Protein AF-A0A0H4VUV7-F1 (afdb_monomer)

Sequence (94 aa):
MLAWLSVPRASWVRHYLDDLLCLPLLLTVTLFFMRALFGPAVRFTNYQVAFAVVYVALAFEVFFPLFLPRYTPDLWDVVLYAIGGFIFYRFLNK

Organism: NCBI:txid1379910

Secondary structure (DSSP, 8-state):
---TT-----HHHHHHHHHHHHHHHHHHHHHHHHHHHH-TT----HHHHHHHHHHHHHIIIIIHHHH-TT----HHHHHHHHHHHHHIIIII--

Radius of gyration: 15.39 Å; Cα contacts (8 Å, |Δi|>4): 72; chains: 1; bounding box: 41×34×36 Å

pLDDT: mean 76.69, std 12.47, range [38.31, 90.38]

Solvent-accessible surface area (backbone atoms only — not comparable to full-atom values): 5419 Å² total; per-residue (Å²): 137,90,76,86,76,79,66,92,62,64,68,70,60,59,54,58,48,48,46,28,44,47,40,30,52,53,52,48,54,50,49,51,52,46,24,73,76,76,34,83,85,65,69,78,50,73,66,58,46,53,49,50,36,53,51,51,38,47,42,60,52,52,52,41,34,76,78,35,90,83,49,72,73,50,77,64,53,47,52,31,26,48,50,15,36,49,50,29,56,75,70,63,61,115

Structure (mmCIF, N/CA/C/O backbone):
data_AF-A0A0H4VUV7-F1
#
_entry.id   AF-A0A0H4VUV7-F1
#
loop_
_atom_site.group_PDB
_atom_site.id
_atom_site.type_symbol
_atom_site.label_atom_id
_atom_site.label_alt_id
_atom_site.label_comp_id
_atom_site.label_asym_id
_atom_site.label_entity_id
_atom_site.label_seq_id
_atom_site.pdbx_PDB_ins_code
_atom_site.Cartn_x
_atom_site.Cartn_y
_atom_site.Cartn_z
_atom_site.occupancy
_atom_site.B_iso_or_equiv
_atom_site.auth_seq_id
_atom_site.auth_comp_id
_atom_site.auth_asym_id
_atom_site.auth_atom_id
_atom_site.pdbx_PDB_model_num
ATOM 1 N N . MET A 1 1 ? 21.086 23.103 -6.151 1.00 38.31 1 MET A N 1
ATOM 2 C CA . MET A 1 1 ? 19.676 22.693 -5.993 1.00 38.31 1 MET A CA 1
ATOM 3 C C . MET A 1 1 ? 19.633 21.167 -5.828 1.00 38.31 1 MET A C 1
ATOM 5 O O . MET A 1 1 ? 19.591 20.448 -6.809 1.00 38.31 1 MET A O 1
ATOM 9 N N . LEU A 1 2 ? 19.835 20.714 -4.579 1.00 50.81 2 LEU A N 1
ATOM 10 C CA . LEU A 1 2 ? 19.663 19.360 -3.999 1.00 50.81 2 LEU A CA 1
ATOM 11 C C . LEU A 1 2 ? 20.161 18.102 -4.761 1.00 50.81 2 LEU A C 1
ATOM 13 O O . LEU A 1 2 ? 19.440 17.122 -4.888 1.00 50.81 2 LEU A O 1
ATOM 17 N N . ALA A 1 3 ? 21.446 18.068 -5.133 1.00 55.78 3 ALA A N 1
ATOM 18 C CA . ALA A 1 3 ? 22.172 16.850 -5.546 1.00 55.78 3 ALA A CA 1
ATOM 19 C C . ALA A 1 3 ? 22.874 16.109 -4.372 1.00 55.78 3 ALA A C 1
ATOM 21 O O . ALA A 1 3 ? 23.734 15.260 -4.580 1.00 55.78 3 ALA A O 1
ATOM 22 N N . TRP A 1 4 ? 22.540 16.438 -3.118 1.00 53.03 4 TRP A N 1
ATOM 23 C CA . TRP A 1 4 ? 23.386 16.188 -1.935 1.00 53.03 4 TRP A CA 1
ATOM 24 C C . TRP A 1 4 ? 23.209 14.823 -1.233 1.00 53.03 4 TRP A C 1
ATOM 26 O O . TRP A 1 4 ? 23.735 14.627 -0.142 1.00 53.03 4 TRP A O 1
ATOM 36 N N . LEU A 1 5 ? 22.515 13.852 -1.838 1.00 58.41 5 LEU A N 1
ATOM 37 C CA . LEU A 1 5 ? 22.427 12.470 -1.324 1.00 58.41 5 LEU A CA 1
ATOM 38 C C . LEU A 1 5 ? 22.837 11.426 -2.374 1.00 58.41 5 LEU A C 1
ATOM 40 O O . LEU A 1 5 ? 22.319 10.306 -2.414 1.00 58.41 5 LEU A O 1
ATOM 44 N N . SER A 1 6 ? 23.830 11.747 -3.203 1.00 52.25 6 SER A N 1
ATOM 45 C CA . SER A 1 6 ? 24.580 10.757 -3.984 1.00 52.25 6 SER A CA 1
ATOM 46 C C . SER A 1 6 ? 25.510 9.934 -3.078 1.00 52.25 6 SER A C 1
ATOM 48 O O . SER A 1 6 ? 26.704 9.817 -3.330 1.00 52.25 6 SER A O 1
ATOM 50 N N . VAL A 1 7 ? 24.974 9.373 -1.987 1.00 58.53 7 VAL A N 1
ATOM 51 C CA . VAL A 1 7 ? 25.664 8.322 -1.238 1.00 58.53 7 VAL A CA 1
ATOM 52 C C . VAL A 1 7 ? 25.735 7.117 -2.183 1.00 58.53 7 VAL A C 1
ATOM 54 O O . VAL A 1 7 ? 24.665 6.669 -2.629 1.00 58.53 7 VAL A O 1
ATOM 57 N N . PRO A 1 8 ? 26.932 6.597 -2.511 1.00 50.50 8 PRO A N 1
ATOM 58 C CA . PRO A 1 8 ? 27.081 5.388 -3.306 1.00 50.50 8 PRO A CA 1
ATOM 59 C C . PRO A 1 8 ? 26.610 4.215 -2.443 1.00 50.50 8 PRO A C 1
ATOM 61 O O . PRO A 1 8 ? 27.375 3.581 -1.726 1.00 50.50 8 PRO A O 1
ATOM 64 N N . ARG A 1 9 ? 25.297 3.991 -2.423 1.00 52.62 9 ARG A N 1
ATOM 65 C CA . ARG A 1 9 ? 24.670 2.822 -1.806 1.00 52.62 9 ARG A CA 1
ATOM 66 C C . ARG A 1 9 ? 24.439 1.825 -2.924 1.00 52.62 9 ARG A C 1
ATOM 68 O O . ARG A 1 9 ? 23.931 2.223 -3.971 1.00 52.62 9 ARG A O 1
ATOM 75 N N . ALA A 1 10 ? 24.839 0.575 -2.702 1.00 53.47 10 ALA A N 1
ATOM 76 C CA . ALA A 1 10 ? 24.679 -0.510 -3.662 1.00 53.47 10 ALA A CA 1
ATOM 77 C C . ALA A 1 10 ? 23.269 -0.476 -4.277 1.00 53.47 10 ALA A C 1
ATOM 79 O O . ALA A 1 10 ? 22.281 -0.400 -3.545 1.00 53.47 10 ALA A O 1
ATOM 80 N N . SER A 1 11 ? 23.187 -0.496 -5.610 1.00 55.38 11 SER A N 1
ATOM 81 C CA . SER A 1 11 ? 21.941 -0.409 -6.393 1.00 55.38 11 SER A CA 1
ATOM 82 C C 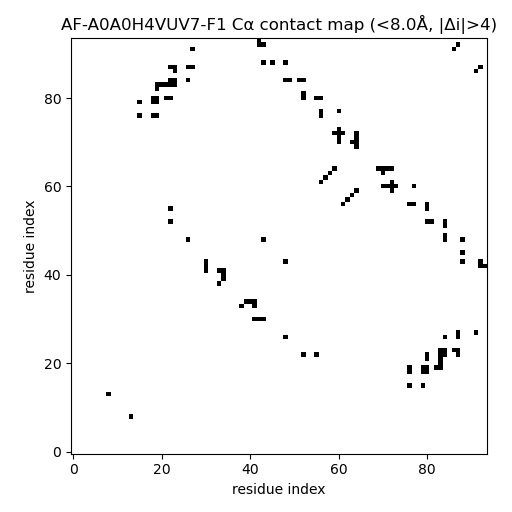. SER A 1 11 ? 20.864 -1.381 -5.900 1.00 55.38 11 SER A C 1
ATOM 84 O O . SER A 1 11 ? 19.698 -1.016 -5.802 1.00 55.38 11 SER A O 1
ATOM 86 N N . TRP A 1 12 ? 21.281 -2.571 -5.472 1.00 52.12 12 TRP A N 1
ATOM 87 C CA . TRP A 1 12 ? 20.449 -3.614 -4.872 1.00 52.12 12 TRP A CA 1
ATOM 88 C C . TRP A 1 12 ? 19.659 -3.153 -3.641 1.00 52.12 12 TRP A C 1
ATOM 90 O O . TRP A 1 12 ? 18.504 -3.514 -3.479 1.00 52.12 12 TRP A O 1
ATOM 100 N N . VAL A 1 13 ? 20.232 -2.311 -2.779 1.00 55.78 13 VAL A N 1
ATOM 101 C CA . VAL A 1 13 ? 19.528 -1.843 -1.572 1.00 55.78 13 VAL A CA 1
ATOM 102 C C . VAL A 1 13 ? 18.485 -0.780 -1.918 1.00 55.78 13 VAL A C 1
ATOM 104 O O . VAL A 1 13 ? 17.512 -0.639 -1.191 1.00 55.78 13 VAL A O 1
ATOM 107 N N . ARG A 1 14 ? 18.656 -0.028 -3.015 1.00 59.28 14 ARG A N 1
ATOM 108 C CA . ARG A 1 14 ? 17.667 0.982 -3.426 1.00 59.28 14 ARG A CA 1
ATOM 109 C C . ARG A 1 14 ? 16.437 0.369 -4.083 1.00 59.28 14 ARG A C 1
ATOM 111 O O . ARG A 1 14 ? 15.365 0.879 -3.832 1.00 59.28 14 ARG A O 1
ATOM 118 N N . HIS A 1 15 ? 16.584 -0.670 -4.901 1.00 62.44 15 HIS A N 1
ATOM 119 C CA . HIS A 1 15 ? 15.438 -1.247 -5.613 1.00 62.44 15 HIS A CA 1
ATOM 120 C C . HIS A 1 15 ? 14.566 -2.078 -4.661 1.00 62.44 15 HIS A C 1
ATOM 122 O O . HIS A 1 15 ? 13.455 -1.687 -4.335 1.00 62.44 15 HIS A O 1
ATOM 128 N N . TYR A 1 16 ? 15.147 -3.098 -4.031 1.00 65.12 16 TYR A N 1
ATOM 129 C CA . TYR A 1 16 ? 14.393 -4.043 -3.203 1.00 65.12 16 TYR A CA 1
ATOM 130 C C . TYR A 1 16 ? 13.805 -3.432 -1.918 1.00 65.12 16 TYR A C 1
ATOM 132 O O . TYR A 1 16 ? 12.769 -3.878 -1.429 1.00 65.12 16 TYR A O 1
ATOM 140 N N . LEU A 1 17 ? 14.471 -2.431 -1.327 1.00 67.56 17 LEU A N 1
ATOM 141 C CA . LEU A 1 17 ? 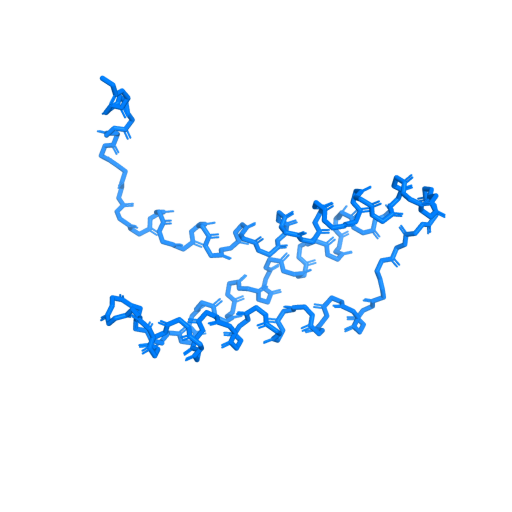13.976 -1.789 -0.107 1.00 67.56 17 LEU A CA 1
ATOM 142 C C . LEU A 1 17 ? 12.820 -0.828 -0.399 1.00 67.56 17 LEU A C 1
ATOM 144 O O . LEU A 1 17 ? 11.925 -0.706 0.434 1.00 67.56 17 LEU A O 1
ATOM 148 N N . ASP A 1 18 ? 12.842 -0.153 -1.550 1.00 71.50 18 ASP A N 1
ATOM 149 C CA . ASP A 1 18 ? 11.765 0.750 -1.962 1.00 71.50 18 ASP A CA 1
ATOM 150 C C . ASP A 1 18 ? 10.496 -0.059 -2.251 1.00 71.50 18 ASP A C 1
ATOM 152 O O . ASP A 1 18 ? 9.443 0.238 -1.687 1.00 71.50 18 ASP A O 1
ATOM 156 N N . ASP A 1 19 ? 10.626 -1.178 -2.971 1.00 73.00 19 ASP A N 1
ATOM 157 C CA . ASP A 1 19 ? 9.510 -2.085 -3.250 1.00 73.00 19 ASP A CA 1
ATOM 158 C C . ASP A 1 19 ? 8.938 -2.727 -1.976 1.00 73.00 19 ASP A C 1
ATOM 160 O O . ASP A 1 19 ? 7.720 -2.772 -1.779 1.00 73.00 19 ASP A O 1
ATOM 164 N N . LEU A 1 20 ? 9.800 -3.127 -1.035 1.00 76.62 20 LEU A N 1
ATOM 165 C CA . LEU A 1 20 ? 9.369 -3.656 0.262 1.00 76.62 20 LEU A CA 1
ATOM 166 C C . LEU A 1 20 ? 8.647 -2.607 1.124 1.00 76.62 20 LEU A C 1
ATOM 168 O O . LEU A 1 20 ? 7.685 -2.934 1.825 1.00 76.62 20 LEU A O 1
ATOM 172 N N . LEU A 1 21 ? 9.127 -1.358 1.123 1.00 77.38 21 LEU A N 1
ATOM 173 C CA . LEU A 1 21 ? 8.585 -0.277 1.952 1.00 77.38 21 LEU A CA 1
ATOM 174 C C . LEU A 1 21 ? 7.367 0.411 1.328 1.00 77.38 21 LEU A C 1
ATOM 176 O O . LEU A 1 21 ? 6.580 1.002 2.071 1.00 77.38 21 LEU A O 1
ATOM 180 N N . CYS A 1 22 ? 7.182 0.311 0.012 1.00 82.12 22 CYS A N 1
ATOM 181 C CA . CYS A 1 22 ? 6.108 0.965 -0.732 1.00 82.12 22 CYS A CA 1
ATOM 182 C C . CYS A 1 22 ? 4.725 0.645 -0.145 1.00 82.12 22 CYS A C 1
ATOM 184 O O . CYS A 1 22 ? 3.993 1.542 0.283 1.00 82.12 22 CYS A O 1
ATOM 186 N N . LEU A 1 23 ? 4.385 -0.640 -0.033 1.00 83.81 23 LEU A N 1
ATOM 187 C CA . LEU A 1 23 ? 3.085 -1.073 0.482 1.00 83.81 23 LEU A CA 1
ATOM 188 C C . LEU A 1 23 ? 2.821 -0.738 1.953 1.00 83.81 23 LEU A C 1
ATOM 190 O O . LEU A 1 23 ? 1.743 -0.208 2.239 1.00 83.81 23 LEU A O 1
ATOM 194 N N . PRO A 1 24 ? 3.734 -1.007 2.906 1.00 82.44 24 PRO A N 1
ATOM 195 C CA . PRO A 1 24 ? 3.483 -0.665 4.295 1.00 82.44 24 PRO A CA 1
ATOM 196 C C . PRO A 1 24 ? 3.370 0.846 4.489 1.00 82.44 24 PRO A C 1
ATOM 198 O O . PRO A 1 24 ? 2.504 1.271 5.251 1.00 82.44 24 PRO A O 1
ATOM 201 N N . LEU A 1 25 ? 4.142 1.672 3.774 1.00 86.12 25 LEU A N 1
ATOM 202 C CA . LEU A 1 25 ? 3.968 3.129 3.806 1.00 86.12 25 LEU A CA 1
ATOM 203 C C . LEU A 1 25 ? 2.607 3.551 3.247 1.00 86.12 25 LEU A C 1
ATOM 205 O O . LEU A 1 25 ? 1.869 4.268 3.924 1.00 86.12 25 LEU A O 1
ATOM 209 N N . LEU A 1 26 ? 2.249 3.080 2.052 1.00 87.81 26 LEU A N 1
ATOM 210 C CA . LEU A 1 26 ? 1.008 3.455 1.374 1.00 87.81 26 LEU A CA 1
ATOM 211 C C . LEU A 1 26 ? -0.229 3.074 2.197 1.00 87.81 26 LEU A C 1
ATOM 213 O O . LEU A 1 26 ? -1.126 3.897 2.406 1.00 87.81 26 LEU A O 1
ATOM 217 N N . LEU A 1 27 ? -0.260 1.853 2.735 1.00 87.25 27 LEU A N 1
ATOM 218 C CA . LEU A 1 27 ? -1.343 1.383 3.598 1.00 87.25 27 LEU A CA 1
ATOM 219 C C . LEU A 1 27 ? -1.405 2.148 4.922 1.00 87.25 27 LEU A C 1
ATOM 221 O O . LEU A 1 27 ? -2.499 2.459 5.390 1.00 87.25 27 LEU A O 1
ATOM 225 N N . THR A 1 28 ? -0.262 2.515 5.505 1.00 87.06 28 THR A N 1
ATOM 226 C CA . THR A 1 28 ? -0.218 3.312 6.744 1.00 87.06 28 THR A CA 1
ATOM 227 C C . THR A 1 28 ? -0.754 4.713 6.537 1.00 87.06 28 THR A C 1
ATOM 229 O O . THR A 1 28 ? -1.560 5.180 7.339 1.00 87.06 28 THR A O 1
ATOM 232 N N . VAL A 1 29 ? -0.355 5.373 5.450 1.00 88.81 29 VAL A N 1
ATOM 233 C CA . VAL A 1 29 ? -0.863 6.702 5.100 1.00 88.81 29 VAL A CA 1
ATOM 234 C C . VAL A 1 29 ? -2.368 6.634 4.845 1.00 88.81 29 VAL A C 1
ATOM 236 O O . VAL A 1 29 ? -3.121 7.448 5.373 1.00 88.81 29 VAL A O 1
ATOM 239 N N . THR A 1 30 ? -2.833 5.613 4.123 1.00 88.44 30 THR A N 1
ATOM 240 C CA . THR A 1 30 ? -4.267 5.432 3.856 1.00 88.44 30 THR A CA 1
ATOM 24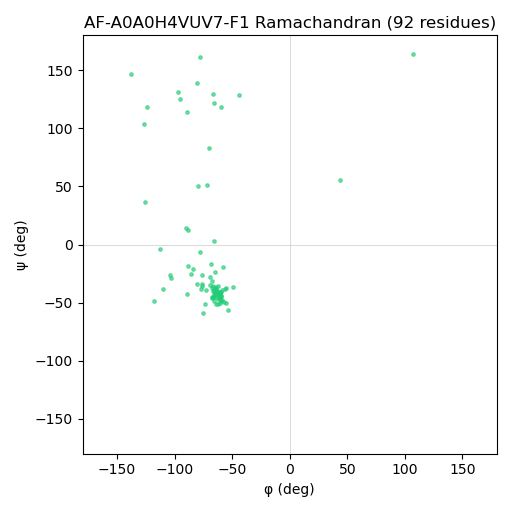1 C C . THR A 1 30 ? -5.045 5.159 5.147 1.00 88.44 30 THR A C 1
ATOM 243 O O . THR A 1 30 ? -6.106 5.744 5.358 1.00 88.44 30 THR A O 1
ATOM 246 N N . LEU A 1 31 ? -4.510 4.332 6.054 1.00 88.19 31 LEU A N 1
ATOM 247 C CA . LEU A 1 31 ? -5.109 4.077 7.367 1.00 88.19 31 LEU A CA 1
ATOM 248 C C . LEU A 1 31 ? -5.161 5.352 8.215 1.00 88.19 31 LEU A C 1
ATOM 250 O O . LEU A 1 31 ? -6.163 5.606 8.879 1.00 88.19 31 LEU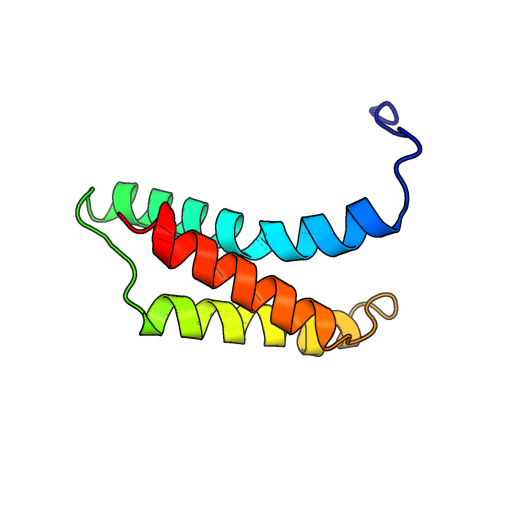 A O 1
ATOM 254 N N . PHE A 1 32 ? -4.100 6.159 8.184 1.00 88.69 32 PHE A N 1
ATOM 255 C CA . PHE A 1 32 ? -4.033 7.433 8.893 1.00 88.69 32 PHE A CA 1
ATOM 256 C C . PHE A 1 32 ? -5.135 8.389 8.424 1.00 88.69 32 PHE A C 1
ATOM 258 O O . PHE A 1 32 ? -5.884 8.906 9.252 1.00 88.69 32 PHE A O 1
ATOM 265 N N . PHE A 1 33 ? -5.307 8.554 7.109 1.00 89.75 33 PHE A N 1
ATOM 266 C CA . PHE A 1 33 ? -6.393 9.367 6.555 1.00 89.75 33 PHE A CA 1
ATOM 267 C C . PHE A 1 33 ? -7.776 8.799 6.884 1.00 89.75 33 PHE A C 1
ATOM 269 O O . PHE A 1 33 ? -8.665 9.542 7.293 1.00 89.75 33 PHE A O 1
ATOM 276 N N . MET A 1 34 ? -7.956 7.481 6.776 1.00 88.00 34 MET A N 1
ATOM 277 C CA . MET A 1 34 ? -9.210 6.822 7.148 1.00 88.00 34 MET A CA 1
ATOM 278 C C . MET A 1 34 ? -9.560 7.053 8.622 1.00 88.00 34 MET A C 1
ATOM 280 O O . MET A 1 34 ? -10.710 7.343 8.941 1.00 88.00 34 MET A O 1
ATOM 284 N N . ARG A 1 35 ? -8.574 6.998 9.524 1.00 88.25 35 ARG A N 1
ATOM 285 C CA . ARG A 1 35 ? -8.775 7.291 10.950 1.00 88.25 35 ARG A CA 1
ATOM 286 C C . ARG A 1 35 ? -9.067 8.761 11.217 1.00 88.25 35 ARG A C 1
ATOM 288 O O . ARG A 1 35 ? -9.861 9.059 12.105 1.00 88.25 35 ARG A O 1
ATOM 295 N N . ALA A 1 36 ? -8.456 9.661 10.451 1.00 89.50 36 ALA A N 1
ATOM 296 C CA . ALA A 1 36 ? -8.716 11.092 10.548 1.00 89.50 36 ALA A CA 1
ATOM 297 C C . ALA A 1 36 ? -10.147 11.455 10.109 1.00 89.50 36 ALA A C 1
ATOM 299 O O . ALA A 1 36 ? -10.751 12.342 10.703 1.00 89.50 36 ALA A O 1
ATOM 300 N N . LEU A 1 37 ? -10.695 10.764 9.104 1.00 89.94 37 LEU A N 1
ATOM 301 C CA . LEU A 1 37 ? -12.026 11.046 8.554 1.00 89.94 37 LEU A CA 1
ATOM 302 C C . LEU A 1 37 ? -13.161 10.293 9.264 1.00 89.94 37 LEU A C 1
ATOM 304 O O . LEU A 1 37 ? -14.211 10.871 9.524 1.00 89.94 37 LEU A O 1
ATOM 308 N N . PHE A 1 38 ? -12.962 9.008 9.569 1.00 87.75 38 PHE A N 1
ATOM 309 C CA . PHE A 1 38 ? -14.013 8.105 10.063 1.00 87.75 38 PHE A CA 1
ATOM 310 C C . PHE A 1 38 ? -13.804 7.657 11.521 1.00 87.75 38 PHE A C 1
ATOM 312 O O . PHE A 1 38 ? -14.658 6.974 12.086 1.00 87.75 38 PHE A O 1
ATOM 319 N N . GLY A 1 39 ? -12.690 8.047 12.149 1.00 87.50 39 GLY A N 1
ATOM 320 C CA . GLY A 1 39 ? -12.401 7.808 13.562 1.00 87.50 39 GLY A CA 1
ATOM 321 C C . GLY A 1 39 ? -11.330 6.739 13.837 1.00 87.50 39 GLY A C 1
ATOM 322 O O . GLY A 1 39 ? -10.999 5.913 12.985 1.00 87.50 39 GLY A O 1
ATOM 323 N N . PRO A 1 40 ? -10.778 6.703 15.065 1.00 81.38 40 PRO A N 1
ATOM 324 C CA . PRO A 1 40 ? -9.600 5.897 15.406 1.00 81.38 40 PRO A CA 1
ATOM 325 C C . PRO A 1 40 ? -9.839 4.379 15.383 1.00 81.38 40 PRO A C 1
ATOM 327 O O . PRO A 1 40 ? -8.880 3.613 15.334 1.00 81.38 40 PRO A O 1
ATOM 330 N N . ALA A 1 41 ? -11.100 3.935 15.400 1.00 82.69 41 ALA A N 1
ATOM 331 C CA . ALA A 1 41 ? -11.470 2.520 15.384 1.00 82.69 41 ALA A CA 1
ATOM 332 C C . ALA A 1 41 ? -11.376 1.871 13.990 1.00 82.69 41 ALA A C 1
ATOM 334 O O . ALA A 1 41 ? -11.536 0.655 13.871 1.00 82.69 41 ALA A O 1
ATOM 335 N N . VAL A 1 42 ? -11.116 2.654 12.936 1.00 84.00 42 VAL A N 1
ATOM 336 C CA . VAL A 1 42 ? -10.986 2.117 11.581 1.00 84.00 42 VAL A CA 1
ATOM 337 C C . VAL A 1 42 ? -9.743 1.239 11.480 1.00 84.00 42 VAL A C 1
ATOM 339 O O . VAL A 1 42 ? -8.630 1.628 11.856 1.00 84.00 42 VAL A O 1
ATOM 342 N N . ARG A 1 43 ? -9.962 0.034 10.956 1.00 84.44 43 ARG A N 1
ATOM 343 C CA . ARG A 1 43 ? -8.955 -0.989 10.687 1.00 84.44 43 ARG A CA 1
ATOM 344 C C . ARG A 1 43 ? -9.242 -1.614 9.335 1.00 84.44 43 ARG A C 1
ATOM 346 O O . ARG A 1 43 ? -10.405 -1.769 8.961 1.00 84.44 43 ARG A O 1
ATOM 353 N N . PHE A 1 44 ? -8.189 -1.999 8.630 1.00 85.00 44 PHE A N 1
ATOM 354 C CA . PHE A 1 44 ? -8.357 -2.721 7.381 1.00 85.00 44 PHE A CA 1
ATOM 355 C C . PHE A 1 44 ? -8.636 -4.196 7.652 1.00 85.00 44 PHE A C 1
ATOM 357 O O 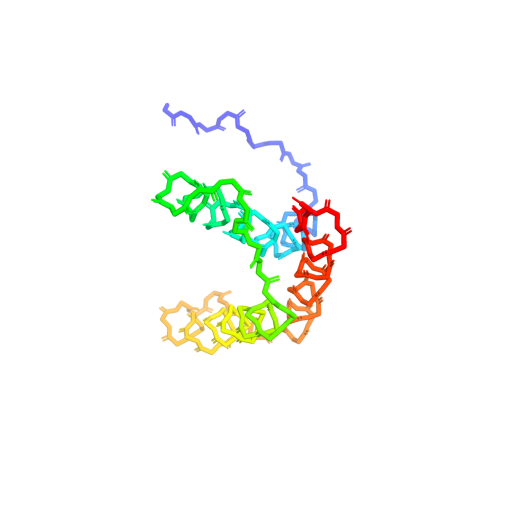. PHE A 1 44 ? -8.034 -4.819 8.528 1.00 85.00 44 PHE A O 1
ATOM 364 N N . THR A 1 45 ? -9.557 -4.774 6.893 1.00 86.94 45 THR A N 1
ATOM 365 C CA . THR A 1 45 ? -9.774 -6.223 6.907 1.00 86.94 45 THR A CA 1
ATOM 366 C C . THR A 1 45 ? -8.701 -6.930 6.083 1.00 86.94 45 THR A C 1
ATOM 368 O O . THR A 1 45 ? -8.055 -6.331 5.221 1.00 86.94 45 THR A O 1
ATOM 371 N N . ASN A 1 46 ? -8.529 -8.232 6.308 1.00 85.75 46 ASN A N 1
ATOM 372 C CA . ASN A 1 46 ? -7.562 -9.055 5.574 1.00 85.75 46 ASN A CA 1
ATOM 373 C C . ASN A 1 46 ? -7.799 -8.967 4.061 1.00 85.75 46 ASN A C 1
ATOM 375 O O . ASN A 1 46 ? -6.849 -8.896 3.290 1.00 85.75 46 ASN A O 1
ATOM 379 N N . TYR A 1 47 ? -9.070 -8.907 3.653 1.00 86.88 47 TYR A N 1
ATOM 380 C CA . TYR A 1 47 ? -9.472 -8.754 2.259 1.00 86.88 47 TYR A CA 1
ATOM 381 C C . TYR A 1 47 ? -9.027 -7.419 1.663 1.00 86.88 47 TYR A C 1
ATOM 383 O O . TYR A 1 47 ? -8.544 -7.396 0.539 1.00 86.88 47 TYR A O 1
ATOM 391 N N . GLN A 1 48 ? -9.140 -6.317 2.409 1.00 87.81 48 GLN A N 1
ATOM 392 C CA . GLN A 1 48 ? -8.705 -4.998 1.938 1.00 87.81 48 GLN A CA 1
ATOM 393 C C . GLN A 1 48 ? -7.186 -4.933 1.769 1.00 87.81 48 GLN A C 1
ATOM 395 O O . GLN A 1 48 ? -6.708 -4.383 0.781 1.00 87.81 48 GLN A O 1
ATOM 400 N N . VAL A 1 49 ? -6.427 -5.539 2.688 1.00 87.56 49 VAL A N 1
ATOM 401 C CA . VAL A 1 49 ? -4.965 -5.618 2.562 1.00 87.56 49 VAL A CA 1
ATOM 402 C C . VAL A 1 49 ? -4.565 -6.511 1.388 1.00 87.56 49 VAL A C 1
ATOM 404 O O . VAL A 1 49 ? -3.741 -6.102 0.577 1.00 87.56 49 VAL A O 1
ATOM 407 N N . ALA A 1 50 ? -5.174 -7.692 1.244 1.00 87.12 50 ALA A N 1
ATOM 408 C CA . A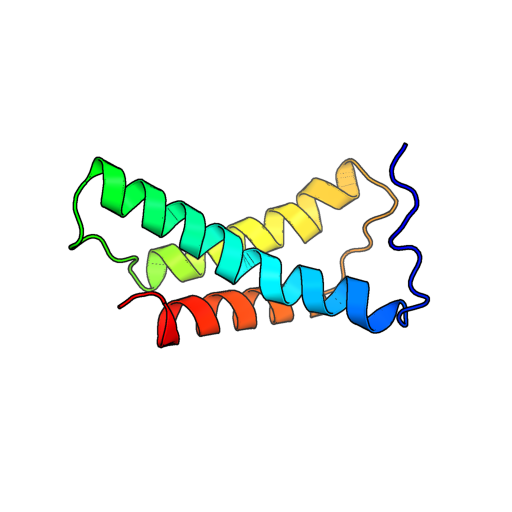LA A 1 50 ? -4.907 -8.584 0.116 1.00 87.12 50 ALA A CA 1
ATOM 409 C C . ALA A 1 50 ? -5.254 -7.922 -1.228 1.00 87.12 50 ALA A C 1
ATOM 411 O O . ALA A 1 50 ? -4.471 -7.995 -2.173 1.00 87.12 50 ALA A O 1
ATOM 412 N N . PHE A 1 51 ? -6.385 -7.215 -1.295 1.00 90.38 51 PHE A N 1
ATOM 413 C CA . PHE A 1 51 ? -6.776 -6.446 -2.472 1.00 90.38 51 PHE A CA 1
ATOM 414 C C . PHE A 1 51 ? -5.756 -5.353 -2.795 1.00 90.38 51 PHE A C 1
ATOM 416 O O . PHE A 1 51 ? -5.361 -5.220 -3.947 1.00 90.38 51 PHE A O 1
ATOM 423 N N . ALA A 1 52 ? -5.282 -4.608 -1.793 1.00 88.38 52 ALA A N 1
ATOM 424 C CA . ALA A 1 52 ? -4.268 -3.580 -1.996 1.00 88.38 52 ALA A CA 1
ATOM 425 C C . ALA A 1 52 ? -2.935 -4.158 -2.497 1.00 88.38 52 ALA A C 1
ATOM 427 O O . ALA A 1 52 ? -2.330 -3.575 -3.390 1.00 88.38 52 ALA A O 1
ATOM 428 N N . VAL A 1 53 ? -2.503 -5.316 -1.981 1.00 88.12 53 VAL A N 1
ATOM 429 C CA . VAL A 1 53 ? -1.300 -6.016 -2.468 1.00 88.12 53 VAL A CA 1
ATOM 430 C C . VAL A 1 53 ? -1.451 -6.381 -3.944 1.00 88.12 53 VAL A C 1
ATOM 432 O O . VAL A 1 53 ? -0.578 -6.053 -4.740 1.00 88.12 53 VAL A O 1
ATOM 435 N N . VAL A 1 54 ? -2.568 -7.011 -4.325 1.00 88.19 54 VAL A N 1
ATOM 436 C CA . VAL A 1 54 ? -2.832 -7.394 -5.723 1.00 88.19 54 VAL A CA 1
ATOM 437 C C . VAL A 1 54 ? -2.936 -6.162 -6.622 1.00 88.19 54 VAL A C 1
ATOM 439 O O . VAL A 1 54 ? -2.392 -6.155 -7.721 1.00 88.19 54 VAL A O 1
ATOM 442 N N . TYR A 1 55 ? -3.602 -5.108 -6.151 1.00 88.56 55 TYR A N 1
ATOM 443 C CA . TYR A 1 55 ? -3.755 -3.859 -6.888 1.00 88.56 55 TYR A CA 1
ATOM 444 C C . TYR A 1 55 ? -2.404 -3.188 -7.160 1.00 88.56 55 TYR A C 1
ATOM 446 O O . TYR A 1 55 ? -2.133 -2.804 -8.294 1.00 88.56 55 TYR A O 1
ATOM 454 N N . VAL A 1 56 ? -1.544 -3.081 -6.142 1.00 85.38 56 VAL A N 1
ATOM 455 C CA . VAL A 1 56 ? -0.199 -2.508 -6.286 1.00 85.38 56 VAL A CA 1
ATOM 456 C C . VAL A 1 56 ? 0.664 -3.388 -7.184 1.00 85.38 56 VAL A C 1
ATOM 458 O O . VAL A 1 56 ? 1.271 -2.863 -8.110 1.00 85.38 56 VAL A O 1
ATOM 461 N N . ALA A 1 57 ? 0.649 -4.709 -6.993 1.00 85.31 57 ALA A N 1
ATOM 462 C CA . ALA A 1 57 ? 1.375 -5.630 -7.859 1.00 85.31 57 ALA A CA 1
ATOM 463 C C . ALA A 1 57 ? 0.973 -5.450 -9.330 1.00 85.31 57 ALA A C 1
ATOM 465 O O . ALA A 1 57 ? 1.835 -5.226 -10.165 1.00 85.31 57 ALA A O 1
ATOM 466 N N . LEU A 1 58 ? -0.325 -5.436 -9.653 1.00 84.69 58 LEU A N 1
ATOM 467 C CA . LEU A 1 58 ? -0.792 -5.208 -11.026 1.00 84.69 58 LEU A CA 1
ATOM 468 C C . LEU A 1 58 ? -0.430 -3.815 -11.555 1.00 84.69 58 LEU A C 1
ATOM 470 O O . LEU A 1 58 ? -0.091 -3.670 -12.729 1.00 84.69 58 LEU A O 1
ATOM 474 N N . ALA A 1 59 ? -0.493 -2.780 -10.718 1.00 83.69 59 ALA A N 1
ATOM 475 C CA . ALA A 1 59 ? -0.107 -1.439 -11.130 1.00 83.69 59 ALA A CA 1
ATOM 476 C C . ALA A 1 59 ? 1.382 -1.386 -11.515 1.00 83.69 59 ALA A C 1
ATOM 478 O O . ALA A 1 59 ? 1.709 -0.933 -12.609 1.00 83.69 59 ALA A O 1
ATOM 479 N N . PHE A 1 60 ? 2.280 -1.882 -10.666 1.00 77.94 60 PHE A N 1
ATOM 480 C CA . PHE A 1 60 ? 3.722 -1.811 -10.914 1.00 77.94 60 PHE A CA 1
ATOM 481 C C . PHE A 1 60 ? 4.212 -2.827 -11.959 1.00 77.94 60 PHE A C 1
ATOM 483 O O . PHE A 1 60 ? 5.044 -2.470 -12.786 1.00 77.94 60 PHE A O 1
ATOM 490 N N . GLU A 1 61 ? 3.642 -4.033 -12.005 1.00 80.44 61 GLU A N 1
ATOM 491 C CA . GLU A 1 61 ? 4.055 -5.095 -12.939 1.00 80.44 61 GLU A CA 1
ATOM 492 C C . GLU A 1 61 ? 3.390 -5.024 -14.312 1.00 80.44 61 GLU A C 1
ATOM 494 O O . GLU A 1 61 ? 3.919 -5.558 -15.281 1.00 80.44 61 GLU A O 1
ATOM 499 N N . VAL A 1 62 ? 2.199 -4.431 -14.421 1.00 77.38 62 VAL A N 1
ATOM 500 C CA . VAL A 1 62 ? 1.439 -4.431 -15.682 1.00 77.38 62 VAL A CA 1
ATOM 501 C C . VAL A 1 62 ? 1.240 -3.018 -16.187 1.00 77.38 62 VAL A C 1
ATOM 503 O O . VAL A 1 62 ? 1.507 -2.740 -17.351 1.00 77.38 62 VAL A O 1
ATOM 506 N N . PHE A 1 63 ? 0.792 -2.101 -15.331 1.00 80.19 63 PHE A N 1
ATOM 507 C CA . PHE A 1 63 ? 0.491 -0.744 -15.776 1.00 80.19 63 PHE A CA 1
ATOM 508 C C . PHE A 1 63 ? 1.771 0.052 -16.054 1.00 80.19 63 PHE A C 1
ATOM 510 O O . PHE A 1 63 ? 1.928 0.593 -17.143 1.00 80.19 63 PHE A O 1
ATOM 517 N N . PHE A 1 64 ? 2.724 0.084 -15.123 1.00 74.75 64 PHE A N 1
ATOM 518 C CA . PHE A 1 64 ? 3.976 0.828 -15.285 1.00 74.75 64 PHE A CA 1
ATOM 519 C C . PHE A 1 64 ? 4.849 0.402 -16.481 1.00 74.75 64 PHE A C 1
ATOM 521 O O . PHE A 1 64 ? 5.278 1.308 -17.202 1.00 74.75 64 PHE A O 1
ATOM 528 N N . PRO A 1 65 ? 5.088 -0.892 -16.781 1.00 75.06 65 PRO A N 1
ATOM 529 C CA . PRO A 1 65 ? 5.903 -1.276 -17.938 1.00 75.06 65 PRO A CA 1
ATOM 530 C C . PRO A 1 65 ? 5.289 -0.881 -19.283 1.00 75.06 65 PRO A C 1
ATOM 532 O O . PRO A 1 65 ? 6.020 -0.687 -20.252 1.00 75.06 65 PRO A O 1
ATOM 535 N N . LEU A 1 66 ? 3.965 -0.696 -19.354 1.00 75.44 66 LEU A N 1
ATOM 536 C CA . LEU A 1 66 ? 3.305 -0.196 -20.564 1.00 75.44 66 LEU A CA 1
ATOM 537 C C . LEU A 1 66 ? 3.632 1.278 -20.850 1.00 75.44 66 LEU A C 1
ATOM 539 O O . LEU A 1 66 ? 3.625 1.686 -22.010 1.00 75.44 66 LEU A O 1
ATOM 543 N N . PHE A 1 67 ? 3.929 2.078 -19.820 1.00 73.69 67 PHE A N 1
ATOM 544 C CA . PHE A 1 67 ? 4.236 3.50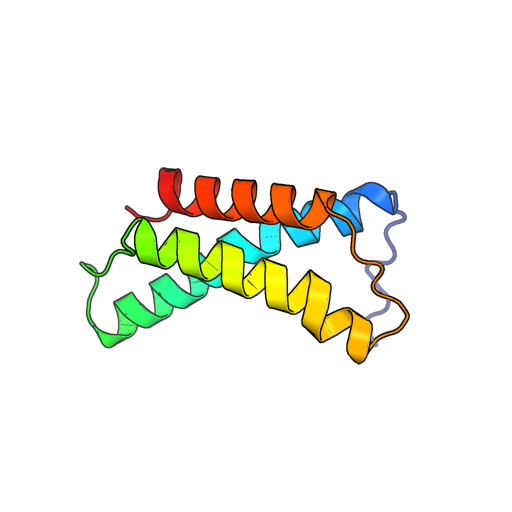9 -19.963 1.00 73.69 67 PHE A CA 1
ATOM 545 C C . PHE A 1 67 ? 5.729 3.823 -19.860 1.00 73.69 67 PHE A C 1
ATOM 547 O O . PHE A 1 67 ? 6.201 4.802 -20.438 1.00 73.69 67 PHE A O 1
ATOM 554 N N . LEU A 1 68 ? 6.479 3.018 -19.110 1.00 69.81 68 LEU A N 1
ATOM 555 C CA . LEU A 1 68 ? 7.881 3.246 -18.796 1.00 69.81 68 LEU A CA 1
ATOM 556 C C . LEU A 1 68 ? 8.691 2.001 -19.177 1.00 69.81 68 LEU A C 1
ATOM 558 O O . LEU A 1 68 ? 8.745 1.056 -18.392 1.00 69.81 68 LEU A O 1
ATOM 562 N N . PRO A 1 69 ? 9.430 2.017 -20.304 1.00 61.62 69 PRO A N 1
ATOM 563 C CA . PRO A 1 69 ? 10.254 0.884 -20.752 1.00 61.62 69 PRO A CA 1
ATOM 564 C C . PRO A 1 69 ? 11.441 0.565 -19.821 1.00 61.62 69 PRO A C 1
ATOM 566 O O . PRO A 1 69 ? 12.265 -0.293 -20.122 1.00 61.62 69 PRO A O 1
ATOM 569 N N . ARG A 1 70 ? 11.559 1.285 -18.699 1.00 62.75 70 ARG A N 1
ATOM 570 C CA . ARG A 1 70 ? 12.552 1.071 -17.644 1.00 62.75 70 ARG A CA 1
ATOM 571 C C . ARG A 1 70 ? 12.088 0.069 -16.580 1.00 62.75 70 ARG A C 1
ATOM 573 O O . ARG A 1 70 ? 12.938 -0.428 -15.850 1.00 62.75 70 ARG A O 1
ATOM 580 N N . TYR A 1 71 ? 10.785 -0.198 -16.482 1.00 58.31 71 TYR A N 1
ATOM 581 C CA . TYR A 1 71 ? 10.250 -1.214 -15.580 1.00 58.31 71 TYR A CA 1
ATOM 582 C C . TYR A 1 71 ? 10.217 -2.552 -16.312 1.00 58.31 71 TYR A C 1
ATOM 584 O O . TYR A 1 71 ? 9.519 -2.709 -17.311 1.00 58.31 71 TYR A O 1
ATOM 592 N N . THR A 1 72 ? 11.021 -3.499 -15.844 1.00 65.31 72 THR A N 1
ATOM 593 C CA . THR A 1 72 ? 10.945 -4.898 -16.261 1.00 65.31 72 THR A CA 1
ATOM 594 C C . THR A 1 72 ? 10.086 -5.635 -15.247 1.00 65.31 72 THR A C 1
ATOM 596 O O . THR A 1 72 ? 10.427 -5.549 -14.071 1.00 65.31 72 THR A O 1
ATOM 599 N N . PRO A 1 73 ? 9.020 -6.333 -15.671 1.00 62.72 73 PRO A N 1
ATOM 600 C CA . PRO A 1 73 ? 8.224 -7.138 -14.755 1.00 62.72 73 PRO A CA 1
ATOM 601 C C . PRO A 1 73 ? 9.115 -8.201 -14.103 1.00 62.72 73 PRO A C 1
ATOM 603 O O . PRO A 1 73 ? 9.708 -9.027 -14.808 1.00 62.72 73 PRO A O 1
ATOM 606 N N . ASP A 1 74 ? 9.249 -8.142 -12.780 1.00 69.25 74 ASP A N 1
ATOM 607 C CA . ASP A 1 74 ? 9.983 -9.109 -11.973 1.00 69.25 74 ASP A CA 1
ATOM 608 C C . ASP A 1 74 ? 9.043 -9.661 -10.900 1.00 69.25 74 ASP A C 1
ATOM 610 O O . ASP A 1 74 ? 8.559 -8.968 -10.006 1.00 69.25 74 ASP A O 1
ATOM 614 N N . LEU A 1 75 ? 8.814 -10.973 -10.945 1.00 72.00 75 LEU A N 1
ATOM 615 C CA . LEU A 1 75 ? 7.991 -11.658 -9.951 1.00 72.00 75 LEU A CA 1
ATOM 616 C C . LEU A 1 75 ? 8.529 -11.472 -8.523 1.00 72.00 75 LEU A C 1
ATOM 618 O O . LEU A 1 75 ? 7.766 -11.656 -7.569 1.00 72.00 75 LEU A O 1
ATOM 622 N N . TRP A 1 76 ? 9.806 -11.102 -8.354 1.00 73.19 76 TRP A N 1
ATOM 623 C CA . TRP A 1 76 ? 10.341 -10.763 -7.040 1.00 73.19 76 TRP A CA 1
ATOM 624 C C . TRP A 1 76 ? 9.665 -9.550 -6.398 1.00 73.19 76 TRP A C 1
ATOM 626 O O . TRP A 1 76 ? 9.424 -9.578 -5.186 1.00 73.19 76 TRP A O 1
ATOM 636 N N . ASP A 1 77 ? 9.271 -8.549 -7.182 1.00 74.00 77 ASP A N 1
ATOM 637 C CA . ASP A 1 77 ? 8.647 -7.327 -6.669 1.00 74.00 77 ASP A CA 1
ATOM 638 C C . ASP A 1 77 ? 7.266 -7.637 -6.082 1.00 74.00 77 ASP A C 1
ATOM 640 O O . ASP A 1 77 ? 6.918 -7.184 -4.990 1.00 74.00 77 ASP A O 1
ATOM 644 N N . VAL A 1 78 ? 6.527 -8.558 -6.708 1.00 78.44 78 VAL A N 1
ATOM 645 C CA . VAL A 1 78 ? 5.248 -9.070 -6.190 1.00 78.44 78 VAL A CA 1
ATOM 646 C C . VAL A 1 78 ? 5.407 -9.719 -4.811 1.00 78.44 78 VAL A C 1
ATOM 648 O O . VAL A 1 78 ? 4.550 -9.548 -3.936 1.00 78.44 78 VAL A O 1
ATOM 651 N N . VAL A 1 79 ? 6.498 -10.454 -4.578 1.00 81.00 79 VAL A N 1
ATOM 652 C CA . VAL A 1 79 ? 6.736 -11.075 -3.268 1.00 81.00 79 VAL A CA 1
ATOM 653 C C . VAL A 1 79 ? 7.135 -10.028 -2.229 1.00 81.00 79 VAL A C 1
ATOM 655 O O . VAL A 1 79 ? 6.650 -10.092 -1.098 1.00 81.00 79 VAL A O 1
ATOM 658 N N . LEU A 1 80 ? 7.951 -9.035 -2.593 1.00 82.81 80 LEU A N 1
ATOM 659 C CA . LEU A 1 80 ? 8.283 -7.913 -1.705 1.00 82.81 80 LEU A CA 1
ATOM 660 C C . LEU A 1 80 ? 7.025 -7.136 -1.307 1.00 82.81 80 LEU A C 1
ATOM 662 O O . LEU A 1 80 ? 6.832 -6.834 -0.127 1.00 82.81 80 LEU A O 1
ATOM 666 N N . TYR A 1 81 ? 6.118 -6.916 -2.257 1.00 83.31 81 TYR A N 1
ATOM 667 C CA . TYR A 1 81 ? 4.812 -6.320 -2.017 1.00 83.31 81 TYR A CA 1
ATOM 668 C C . TYR A 1 81 ? 3.964 -7.146 -1.044 1.00 83.31 81 TYR A C 1
ATOM 670 O O . TYR A 1 81 ? 3.427 -6.611 -0.067 1.00 83.31 81 TYR A O 1
ATOM 678 N N . ALA A 1 82 ? 3.892 -8.464 -1.235 1.00 85.19 82 ALA A N 1
ATOM 679 C CA . ALA A 1 82 ? 3.178 -9.352 -0.321 1.00 85.19 82 ALA A CA 1
ATOM 680 C C . ALA A 1 82 ? 3.760 -9.317 1.105 1.00 85.19 82 ALA A C 1
ATOM 682 O O . ALA A 1 82 ? 3.004 -9.243 2.079 1.00 85.19 82 ALA A O 1
ATOM 683 N N . ILE A 1 83 ? 5.090 -9.303 1.241 1.00 86.50 83 ILE A N 1
ATOM 684 C CA . ILE A 1 83 ? 5.773 -9.189 2.538 1.00 86.50 83 ILE A CA 1
ATOM 685 C C . ILE A 1 83 ? 5.466 -7.832 3.186 1.00 86.50 83 ILE A C 1
ATOM 687 O O . ILE A 1 83 ? 5.112 -7.782 4.365 1.00 86.50 83 ILE A O 1
ATOM 691 N N . GLY A 1 84 ? 5.531 -6.739 2.425 1.00 84.56 84 GLY A N 1
ATOM 692 C CA . GLY A 1 84 ? 5.210 -5.394 2.901 1.00 84.56 84 GLY A CA 1
ATOM 693 C C . GLY A 1 84 ? 3.767 -5.270 3.409 1.00 84.56 84 GLY A C 1
ATOM 694 O O . GLY A 1 84 ? 3.526 -4.748 4.503 1.00 84.56 84 GLY A O 1
ATOM 695 N N . GLY A 1 85 ? 2.804 -5.827 2.667 1.00 85.44 85 GLY A N 1
ATOM 696 C CA . GLY A 1 85 ? 1.403 -5.907 3.087 1.00 85.44 85 GLY A CA 1
ATOM 697 C C . GLY A 1 85 ? 1.204 -6.755 4.348 1.00 85.44 85 GLY A C 1
ATOM 698 O O . GLY A 1 85 ? 0.452 -6.370 5.248 1.00 85.44 85 GLY A O 1
ATOM 699 N N . PHE A 1 86 ? 1.922 -7.875 4.469 1.00 86.44 86 PHE A N 1
ATOM 700 C CA . PHE A 1 86 ? 1.883 -8.727 5.659 1.00 86.44 86 PHE A CA 1
ATOM 701 C C . PHE A 1 86 ? 2.450 -8.024 6.902 1.00 86.44 86 PHE A C 1
ATOM 703 O O . PHE A 1 86 ? 1.847 -8.087 7.978 1.00 86.44 86 PHE A O 1
ATOM 710 N N . ILE A 1 87 ? 3.570 -7.304 6.763 1.00 85.56 87 ILE A N 1
ATOM 711 C CA . ILE A 1 87 ? 4.161 -6.498 7.842 1.00 85.56 87 ILE A CA 1
ATOM 712 C C . ILE A 1 87 ? 3.154 -5.447 8.320 1.00 85.56 87 ILE A C 1
ATOM 714 O O . ILE A 1 87 ? 2.905 -5.339 9.524 1.00 85.56 87 ILE A O 1
ATOM 718 N N . PHE A 1 88 ? 2.520 -4.721 7.394 1.00 86.56 88 PHE A N 1
ATOM 719 C CA . PHE A 1 88 ? 1.478 -3.753 7.728 1.00 86.56 88 PHE A CA 1
ATOM 720 C C . PHE A 1 88 ? 0.327 -4.398 8.507 1.00 86.56 88 PHE A C 1
ATOM 722 O O . PHE A 1 88 ? -0.046 -3.923 9.582 1.00 86.56 88 PHE A O 1
ATOM 729 N N . TYR A 1 89 ? -0.198 -5.518 8.007 1.00 84.50 89 TYR A N 1
ATOM 730 C CA . TYR A 1 89 ? -1.304 -6.221 8.64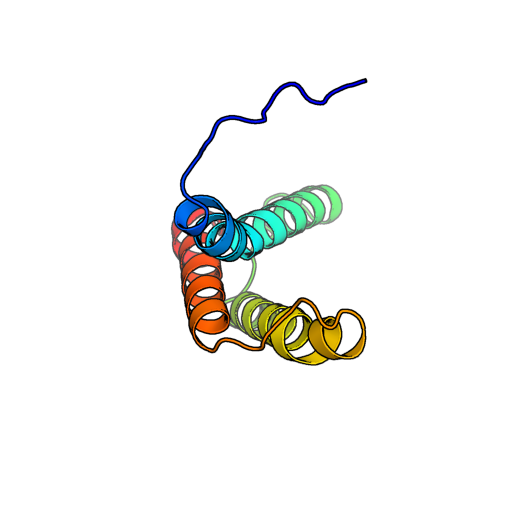5 1.00 84.50 89 TYR A CA 1
ATOM 731 C C . TYR A 1 89 ? -0.961 -6.692 10.067 1.00 84.50 89 TYR A C 1
ATOM 733 O O . TYR A 1 89 ? -1.775 -6.571 10.981 1.00 84.50 89 TYR A O 1
ATOM 741 N N . ARG A 1 90 ? 0.256 -7.205 10.282 1.00 82.31 90 ARG A N 1
ATOM 742 C CA . ARG A 1 90 ? 0.662 -7.794 11.566 1.00 82.31 90 ARG A CA 1
ATOM 743 C C . ARG A 1 90 ? 1.073 -6.764 12.620 1.00 82.31 90 ARG A C 1
ATOM 745 O O . ARG A 1 90 ? 0.874 -7.014 13.817 1.00 82.31 90 ARG A O 1
ATOM 752 N N . PHE A 1 91 ? 1.691 -5.661 12.203 1.00 80.75 91 PHE A N 1
ATOM 753 C CA . PHE A 1 91 ? 2.307 -4.693 13.114 1.00 80.75 91 PHE A CA 1
ATOM 754 C C . PHE A 1 91 ? 1.561 -3.359 13.187 1.00 80.75 91 PHE A C 1
ATOM 756 O O . PHE A 1 91 ? 1.460 -2.812 14.285 1.00 80.75 91 PHE A O 1
ATOM 763 N N . LEU A 1 92 ? 1.032 -2.853 12.068 1.00 75.75 92 LEU A N 1
ATOM 764 C CA . LEU A 1 92 ? 0.488 -1.492 11.969 1.00 75.75 92 LEU A CA 1
ATOM 765 C C . LEU A 1 92 ? -1.046 -1.446 11.979 1.00 75.75 92 LEU A C 1
ATOM 767 O O . LEU A 1 92 ? -1.621 -0.466 12.446 1.00 75.75 92 LEU A O 1
ATOM 771 N N . ASN A 1 93 ? -1.721 -2.509 11.541 1.00 75.88 93 ASN A N 1
ATOM 772 C CA . ASN A 1 93 ? -3.182 -2.622 11.571 1.00 75.88 93 ASN A CA 1
ATOM 773 C C . ASN A 1 93 ? -3.722 -3.002 12.971 1.00 75.88 93 ASN A C 1
ATOM 775 O O . ASN A 1 93 ? -4.486 -3.957 13.125 1.00 75.88 93 ASN A O 1
ATOM 779 N N . LYS A 1 94 ? -3.293 -2.272 14.007 1.00 66.31 94 LYS A N 1
ATOM 780 C CA . LYS A 1 94 ? -3.781 -2.378 15.391 1.00 66.31 94 LYS A CA 1
ATOM 781 C C . LYS A 1 94 ? -4.556 -1.135 15.791 1.00 66.31 94 LYS A C 1
ATOM 783 O O . LYS A 1 94 ? -4.199 -0.029 15.334 1.00 66.31 94 LYS A O 1
#

Mean predicted aligned erro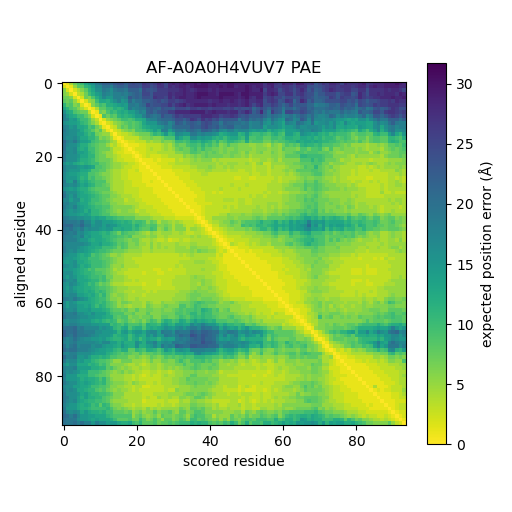r: 8.92 Å

Foldseek 3Di:
DPPPPPPPDPPVCVPLVCLLQVLLVVVLVVLVVCCVVVNDPDFDDPVRLVVSLVVVLCCQQPVCCVPPVVRHRDVSSSVSSVNSSVCNNPPVRD